Protein AF-A0A2V6GT24-F1 (afdb_monomer_lite)

Foldseek 3Di:
DDLVVLVVVLVVLVVVLVVLVVLCVLPVVVSVVLSVLSVVLSVLSVLLNVLVVVLVVLVVPPPDPVCPVVSVVVNVVSVVSSVVSVVVSVVSVCVSPVDDPVRVVVVSVVSVVVSVVVVVVPDPDDD

Sequence (127 aa):
PSPKTFHEWRKEVKQLWYQLRLLQPLNRVVLEKIASDAKTLGELLGLDHDFAFLLARLEEERSDSALQSEHAALQKLIRKRSRKLQRNATELGRRFYAEPPKAFAKRISIFIKDWKSKKKKRRPAKK

pLDDT: mean 91.37, std 10.17, range [46.75, 98.44]

Radius of gyration: 21.62 Å; chains: 1; bounding box: 44×22×77 Å

Secondary structure (DSSP, 8-state):
--HHHHHHHHHHHHHHHHHHHHHGGG-HHHHHHHHHHHHHHHHHHHHHHHHHHHHHHHHHTTT-GGGHHHHHHHHHHHHHHHHHHHHHHHHHHHHHT-S-HHHHHHHHHHHHHHHHHHHHHHSPP--

Structure (mmCIF, N/CA/C/O backbone):
data_AF-A0A2V6GT24-F1
#
_entry.id   AF-A0A2V6GT24-F1
#
loop_
_atom_site.group_PDB
_atom_site.id
_atom_site.type_symbol
_atom_site.label_atom_id
_atom_site.label_alt_id
_atom_site.label_comp_id
_atom_site.label_asym_id
_atom_site.label_entity_id
_atom_site.label_seq_id
_atom_site.pdbx_PDB_ins_code
_atom_site.Cartn_x
_atom_site.Cartn_y
_atom_site.Cartn_z
_atom_site.occupancy
_atom_site.B_iso_or_equiv
_atom_site.auth_seq_id
_atom_site.auth_comp_id
_atom_site.auth_asym_id
_atom_site.auth_atom_id
_atom_site.pdbx_PDB_model_num
ATOM 1 N N . PRO A 1 1 ? -3.440 7.519 -14.197 1.00 63.56 1 PRO A N 1
ATOM 2 C CA . PRO A 1 1 ? -2.744 7.962 -12.963 1.00 63.56 1 PRO A CA 1
ATOM 3 C C . PRO A 1 1 ? -1.223 8.015 -13.186 1.00 63.56 1 PRO A C 1
ATOM 5 O O . PRO A 1 1 ? -0.712 7.217 -13.967 1.00 63.56 1 PRO A O 1
ATOM 8 N N . SER A 1 2 ? -0.528 8.988 -12.585 1.00 77.56 2 SER A N 1
ATOM 9 C CA . SER A 1 2 ? 0.907 9.228 -12.821 1.00 77.56 2 SER A CA 1
ATOM 10 C C . SER A 1 2 ? 1.793 8.448 -11.834 1.00 77.56 2 SER A C 1
ATOM 12 O O . SER A 1 2 ? 1.311 8.070 -10.761 1.00 77.56 2 SER A O 1
ATOM 14 N N . PRO A 1 3 ? 3.094 8.249 -12.133 1.00 79.06 3 PRO A N 1
ATOM 15 C CA . PRO A 1 3 ? 4.040 7.652 -11.185 1.00 79.06 3 PRO A CA 1
ATOM 16 C C . PRO A 1 3 ? 4.079 8.374 -9.830 1.00 79.06 3 PRO A C 1
ATOM 18 O O . PRO A 1 3 ? 4.149 7.726 -8.787 1.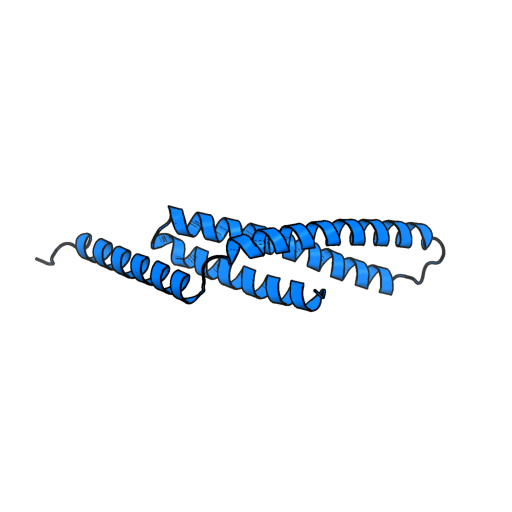00 79.06 3 PRO A O 1
ATOM 21 N N . LYS A 1 4 ? 3.949 9.710 -9.827 1.00 84.75 4 LYS A N 1
ATOM 22 C CA . LYS A 1 4 ? 3.880 10.521 -8.602 1.00 84.75 4 LYS A CA 1
ATOM 23 C C . LYS A 1 4 ? 2.668 10.146 -7.743 1.00 84.75 4 LYS A C 1
ATOM 25 O O . LYS A 1 4 ? 2.829 9.903 -6.552 1.00 84.75 4 LYS A O 1
ATOM 30 N N . THR A 1 5 ? 1.488 10.008 -8.351 1.00 90.12 5 THR A N 1
ATOM 31 C CA . THR A 1 5 ? 0.264 9.607 -7.637 1.00 90.12 5 THR A CA 1
ATOM 32 C C . THR A 1 5 ? 0.389 8.208 -7.027 1.00 90.12 5 THR A C 1
ATOM 34 O O . THR A 1 5 ? -0.004 7.995 -5.885 1.00 90.12 5 THR A O 1
ATOM 37 N N . PHE A 1 6 ? 0.964 7.246 -7.757 1.00 90.56 6 PHE A N 1
ATOM 38 C CA . PHE A 1 6 ? 1.202 5.894 -7.231 1.00 90.56 6 PHE A CA 1
ATOM 39 C C . PHE A 1 6 ? 2.227 5.886 -6.087 1.00 90.56 6 PHE A C 1
ATOM 41 O O . PHE A 1 6 ? 2.064 5.154 -5.109 1.00 90.56 6 PHE A O 1
ATOM 48 N 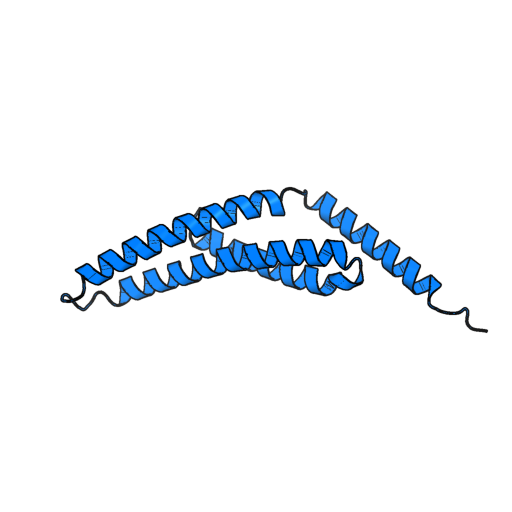N . HIS A 1 7 ? 3.255 6.731 -6.175 1.00 90.38 7 HIS A N 1
ATOM 49 C CA . HIS A 1 7 ? 4.255 6.885 -5.125 1.00 90.38 7 HIS A CA 1
ATOM 50 C C . HIS A 1 7 ? 3.677 7.508 -3.842 1.00 90.38 7 HIS A C 1
ATOM 52 O O . HIS A 1 7 ? 3.942 7.011 -2.747 1.00 90.38 7 HIS A O 1
ATOM 58 N N . GLU A 1 8 ? 2.863 8.558 -3.957 1.00 94.56 8 GLU A N 1
ATOM 59 C CA . GLU A 1 8 ? 2.141 9.152 -2.822 1.00 94.56 8 GLU A CA 1
ATOM 60 C C . GLU A 1 8 ? 1.195 8.132 -2.188 1.00 94.56 8 GLU A C 1
ATOM 62 O O . GLU A 1 8 ? 1.236 7.906 -0.979 1.00 94.56 8 GLU A O 1
ATOM 67 N N . TRP A 1 9 ? 0.436 7.411 -3.013 1.00 96.69 9 TRP A N 1
ATOM 68 C CA . TRP A 1 9 ? -0.452 6.362 -2.530 1.00 96.69 9 TRP A CA 1
ATOM 69 C C . TRP A 1 9 ? 0.298 5.269 -1.754 1.00 96.69 9 TRP A C 1
ATOM 71 O O . TRP A 1 9 ? -0.150 4.840 -0.688 1.00 96.69 9 TRP A O 1
ATOM 81 N N . ARG A 1 10 ? 1.485 4.860 -2.222 1.00 96.31 10 ARG A N 1
ATOM 82 C CA . ARG A 1 10 ? 2.341 3.904 -1.503 1.00 96.31 10 ARG A CA 1
ATOM 83 C C . ARG A 1 10 ? 2.675 4.384 -0.092 1.00 96.31 10 ARG A C 1
ATOM 85 O O . ARG A 1 10 ? 2.669 3.569 0.831 1.00 96.31 10 ARG A O 1
ATOM 92 N N . LYS A 1 11 ? 3.007 5.669 0.075 1.00 96.19 11 LYS A N 1
ATOM 93 C CA . LYS A 1 11 ? 3.347 6.243 1.387 1.00 96.19 11 LYS A CA 1
ATOM 94 C C . LYS A 1 11 ? 2.168 6.116 2.345 1.00 96.19 11 LYS A C 1
ATOM 96 O O . LYS A 1 11 ? 2.341 5.551 3.423 1.00 96.19 11 LYS A O 1
ATOM 101 N N . GLU A 1 12 ? 0.980 6.523 1.910 1.00 97.12 12 GLU A N 1
ATOM 102 C CA . GLU A 1 12 ? -0.241 6.446 2.720 1.00 97.12 12 GLU A CA 1
ATOM 103 C C . GLU A 1 12 ? -0.601 5.003 3.100 1.00 97.12 12 GLU A C 1
ATOM 105 O O . GLU A 1 12 ? -0.869 4.702 4.264 1.00 97.12 12 GLU A O 1
ATOM 110 N N . VAL A 1 13 ? -0.522 4.065 2.148 1.00 97.75 13 VAL A N 1
ATOM 111 C CA . VAL A 1 13 ? -0.774 2.637 2.413 1.00 97.75 13 VAL A CA 1
ATOM 112 C C . VAL A 1 13 ? 0.219 2.076 3.430 1.00 97.75 13 VAL A C 1
ATOM 114 O O . VAL A 1 13 ? -0.171 1.325 4.326 1.00 97.75 13 VAL A O 1
ATOM 117 N N . LYS A 1 14 ? 1.503 2.442 3.328 1.00 96.94 14 LYS A N 1
ATOM 118 C CA . LYS A 1 14 ? 2.525 2.012 4.292 1.00 96.94 14 LYS A CA 1
ATOM 119 C C . LYS A 1 14 ? 2.254 2.577 5.683 1.00 96.94 14 LYS A C 1
ATOM 121 O O . LYS A 1 14 ? 2.362 1.822 6.647 1.00 96.94 14 LYS A O 1
ATOM 126 N N . GLN A 1 15 ? 1.868 3.848 5.793 1.00 97.50 15 GLN A N 1
ATOM 127 C CA . GLN A 1 15 ? 1.495 4.450 7.076 1.00 97.50 15 GLN A CA 1
ATOM 128 C C . GLN A 1 15 ? 0.309 3.722 7.713 1.00 97.50 15 GLN A C 1
ATOM 130 O O . GLN A 1 15 ? 0.405 3.262 8.853 1.00 97.50 15 GLN A O 1
ATOM 135 N N . LEU A 1 16 ? -0.771 3.520 6.956 1.00 96.56 16 LEU A N 1
ATOM 136 C CA . LEU A 1 16 ? -1.949 2.801 7.435 1.00 96.56 16 LEU A CA 1
ATOM 137 C C . LEU A 1 16 ? -1.618 1.359 7.845 1.00 96.56 16 LEU A C 1
ATOM 139 O O . LEU A 1 16 ? -2.083 0.885 8.880 1.00 96.56 16 LEU A O 1
ATOM 143 N N . TRP A 1 17 ? -0.778 0.660 7.078 1.00 97.94 17 TRP A N 1
ATOM 144 C CA . TRP A 1 17 ? -0.320 -0.684 7.427 1.00 97.94 17 TRP A CA 1
ATOM 145 C C . TRP A 1 17 ? 0.388 -0.723 8.789 1.00 97.94 17 TRP A C 1
ATOM 147 O O . TRP A 1 17 ? 0.086 -1.592 9.611 1.00 97.94 17 TRP A O 1
ATOM 157 N N . TYR A 1 18 ? 1.289 0.224 9.067 1.00 97.06 18 TYR A N 1
ATOM 158 C CA . TYR A 1 18 ? 1.948 0.307 10.373 1.00 97.06 18 TYR A CA 1
ATOM 159 C C . TYR A 1 18 ? 0.960 0.616 11.501 1.00 97.06 18 TYR A C 1
ATOM 161 O O . TYR A 1 18 ? 1.000 -0.044 12.540 1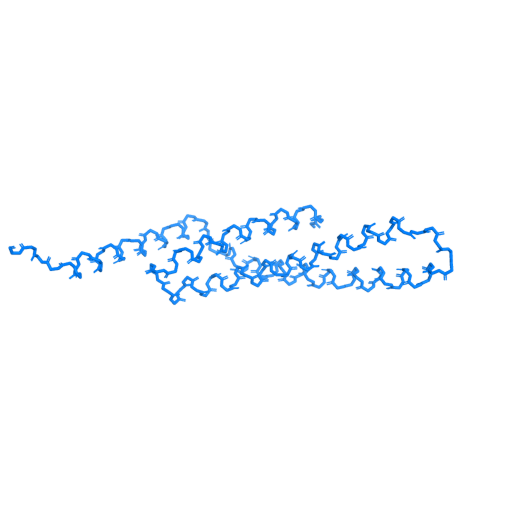.00 97.06 18 TYR A O 1
ATOM 169 N N . GLN A 1 19 ? 0.029 1.548 11.289 1.00 96.56 19 GLN A N 1
ATOM 170 C CA . GLN A 1 19 ? -1.019 1.860 12.266 1.00 96.56 19 GLN A CA 1
ATOM 171 C C . GLN A 1 19 ? -1.882 0.630 12.581 1.00 96.56 19 GLN A C 1
ATOM 173 O O . GLN A 1 19 ? -2.108 0.310 13.746 1.00 96.56 19 GLN A O 1
ATOM 178 N N . LEU A 1 20 ? -2.305 -0.122 11.563 1.00 96.25 20 LEU A N 1
ATOM 179 C CA . LEU A 1 20 ? -3.093 -1.346 11.734 1.00 96.25 20 LEU A CA 1
ATOM 180 C C . LEU A 1 20 ? -2.352 -2.412 12.548 1.00 96.25 20 LEU A C 1
ATOM 182 O O . LEU A 1 20 ? -2.970 -3.080 13.376 1.00 96.25 20 LEU A O 1
ATOM 186 N N . ARG A 1 21 ? -1.033 -2.546 12.359 1.00 95.50 21 ARG A N 1
ATOM 187 C CA . ARG A 1 21 ? -0.196 -3.459 13.155 1.00 95.50 21 ARG A CA 1
ATOM 188 C C . ARG A 1 21 ? -0.189 -3.085 14.634 1.00 95.50 21 ARG A C 1
ATOM 190 O O . ARG A 1 21 ? -0.329 -3.966 15.475 1.00 95.50 21 ARG A O 1
ATOM 197 N N . LEU A 1 22 ? -0.092 -1.795 14.954 1.00 96.06 22 LEU A N 1
ATOM 198 C CA . LEU A 1 22 ? -0.166 -1.317 16.340 1.00 96.06 22 LEU A CA 1
ATOM 199 C C . LEU A 1 22 ? -1.531 -1.606 16.977 1.00 96.06 22 LEU A C 1
ATOM 201 O O . LEU A 1 22 ? -1.616 -1.878 18.173 1.00 96.06 22 LEU A O 1
ATOM 205 N N . LEU A 1 23 ? -2.600 -1.571 16.180 1.00 95.75 23 LEU A N 1
ATOM 206 C CA . LEU A 1 23 ? -3.966 -1.792 16.651 1.00 95.75 23 LEU A CA 1
ATOM 207 C C . LEU A 1 23 ? -4.346 -3.276 16.782 1.00 95.75 23 LEU A C 1
ATOM 209 O O . LEU A 1 23 ? -5.372 -3.564 17.398 1.00 95.75 23 LEU A O 1
ATOM 213 N N . GLN A 1 24 ? -3.540 -4.220 16.276 1.00 94.56 24 GLN A N 1
ATOM 214 C CA . GLN A 1 24 ? -3.826 -5.668 16.307 1.00 94.56 24 GLN A CA 1
ATOM 215 C C . GLN A 1 24 ? -4.346 -6.207 17.655 1.00 94.56 24 GLN A C 1
ATOM 217 O O . GLN A 1 24 ? -5.287 -7.004 17.631 1.00 94.56 24 GLN A O 1
ATOM 222 N N . PRO A 1 25 ? -3.845 -5.776 18.833 1.00 94.38 25 PRO A N 1
ATOM 223 C CA . PRO A 1 25 ? -4.355 -6.260 20.118 1.00 94.38 25 PRO A CA 1
ATOM 224 C C . PRO A 1 25 ? -5.838 -5.959 20.392 1.00 94.38 25 PRO A C 1
ATOM 226 O O . PRO A 1 25 ? -6.429 -6.590 21.270 1.00 94.38 25 PRO A O 1
ATOM 229 N N . LEU A 1 26 ? -6.451 -5.003 19.684 1.00 95.62 26 LEU A N 1
ATOM 230 C CA . LEU A 1 26 ? -7.859 -4.640 19.867 1.00 95.62 26 LEU A CA 1
ATOM 231 C C . LEU A 1 26 ? -8.809 -5.712 19.316 1.00 95.62 26 LEU A C 1
ATOM 233 O O . LEU A 1 26 ? -9.804 -6.056 19.954 1.00 95.62 26 LEU A O 1
ATOM 237 N N . ASN A 1 27 ? -8.490 -6.249 18.139 1.00 95.75 27 ASN A N 1
ATOM 238 C CA . ASN A 1 27 ? -9.194 -7.356 17.500 1.00 95.75 27 ASN A CA 1
ATOM 239 C C . ASN A 1 27 ? -8.258 -8.018 16.481 1.00 95.75 27 ASN A C 1
ATOM 241 O O . ASN A 1 27 ? -8.193 -7.606 15.322 1.00 95.75 27 ASN A O 1
ATOM 245 N N . ARG A 1 28 ? -7.525 -9.035 16.941 1.00 94.88 28 ARG A N 1
ATOM 246 C CA . ARG A 1 28 ? -6.435 -9.656 16.183 1.00 94.88 28 ARG A CA 1
ATOM 247 C C . ARG A 1 28 ? -6.894 -10.188 14.827 1.00 94.88 28 ARG A C 1
ATOM 249 O O . ARG A 1 28 ? -6.329 -9.806 13.813 1.00 94.88 28 ARG A O 1
ATOM 256 N N . VAL A 1 29 ? -7.967 -10.980 14.814 1.00 94.88 29 VAL A N 1
ATOM 257 C CA . VAL A 1 29 ? -8.479 -11.650 13.607 1.00 94.88 29 VAL A CA 1
ATOM 258 C C . VAL A 1 29 ? -8.823 -10.641 12.509 1.00 94.88 29 VAL A C 1
ATOM 260 O O . VAL A 1 29 ? -8.385 -10.778 11.369 1.00 94.88 29 VAL A O 1
ATOM 263 N N . VAL A 1 30 ? -9.580 -9.594 12.850 1.00 96.06 30 VAL A N 1
ATOM 264 C CA . VAL A 1 30 ? -10.025 -8.605 11.860 1.00 96.06 30 VAL A CA 1
ATOM 265 C C . VAL A 1 30 ? -8.870 -7.707 11.413 1.00 96.06 30 VAL A C 1
ATOM 267 O O . VAL A 1 30 ? -8.704 -7.458 10.221 1.00 96.06 30 VAL A O 1
ATOM 270 N N . LEU A 1 31 ? -8.066 -7.207 12.353 1.00 96.62 31 LEU A N 1
ATOM 271 C CA . LEU A 1 31 ? -7.028 -6.220 12.048 1.00 96.62 31 LEU A CA 1
ATOM 272 C C . LEU A 1 31 ? -5.804 -6.837 11.366 1.00 96.62 31 LEU A C 1
ATOM 274 O O . LEU A 1 31 ? -5.190 -6.170 10.537 1.00 96.62 31 LEU A O 1
ATOM 278 N N . GLU A 1 32 ? -5.474 -8.103 11.636 1.00 95.88 32 GLU A N 1
ATOM 279 C CA . GLU A 1 32 ? -4.450 -8.828 10.874 1.00 95.88 32 GLU A CA 1
ATOM 280 C C . GLU A 1 32 ? -4.849 -8.981 9.408 1.00 95.88 32 GLU A C 1
ATOM 282 O O . GLU A 1 32 ? -4.020 -8.741 8.528 1.00 95.88 32 GLU A O 1
ATOM 287 N N . LYS A 1 33 ? -6.120 -9.293 9.125 1.00 95.88 33 LYS A N 1
ATOM 288 C CA . LYS A 1 33 ? -6.597 -9.427 7.745 1.00 95.88 33 LYS A CA 1
ATOM 289 C C . LYS A 1 33 ? -6.490 -8.109 6.973 1.00 95.88 33 LYS A C 1
ATOM 291 O O . LYS A 1 33 ? -5.929 -8.090 5.880 1.00 95.88 33 LYS A O 1
ATOM 296 N N . ILE A 1 34 ? -6.937 -7.000 7.566 1.00 96.44 34 ILE A N 1
ATOM 297 C CA . ILE A 1 34 ? -6.838 -5.672 6.934 1.00 96.44 34 ILE A CA 1
ATOM 298 C C . ILE A 1 34 ? -5.368 -5.267 6.763 1.00 96.44 34 ILE A C 1
ATOM 300 O O . ILE A 1 34 ? -4.983 -4.757 5.714 1.00 96.44 34 ILE A O 1
ATOM 304 N N . ALA A 1 35 ? -4.517 -5.523 7.762 1.00 97.25 35 ALA A N 1
ATOM 305 C CA . ALA A 1 35 ? -3.093 -5.220 7.658 1.00 97.25 35 ALA A CA 1
ATOM 306 C C . ALA A 1 35 ? -2.411 -6.048 6.557 1.00 97.25 35 ALA A C 1
ATOM 308 O O . ALA A 1 35 ? -1.526 -5.534 5.875 1.00 97.25 35 ALA A O 1
ATOM 309 N N . SER A 1 36 ? -2.821 -7.303 6.357 1.00 96.94 36 SER A N 1
ATOM 310 C CA . SER A 1 36 ? -2.333 -8.145 5.263 1.00 96.94 36 SER A CA 1
ATOM 311 C C . SER A 1 36 ? -2.691 -7.551 3.903 1.00 96.94 36 SER A C 1
ATOM 313 O O . SER A 1 36 ? -1.817 -7.424 3.049 1.00 96.94 36 SER A O 1
ATOM 315 N N . ASP A 1 37 ? -3.941 -7.129 3.711 1.00 97.38 37 ASP A N 1
ATOM 316 C CA . ASP A 1 37 ? -4.373 -6.545 2.439 1.00 97.38 37 ASP A CA 1
ATOM 317 C C . ASP A 1 37 ? -3.646 -5.206 2.171 1.00 97.38 37 ASP A C 1
ATOM 319 O O . ASP A 1 37 ? -3.171 -4.970 1.057 1.00 97.38 37 ASP A O 1
ATOM 323 N N . ALA A 1 38 ? -3.441 -4.377 3.206 1.00 98.06 38 ALA A N 1
ATOM 324 C CA . ALA A 1 38 ? -2.636 -3.152 3.118 1.00 98.06 38 ALA A CA 1
ATOM 325 C C . ALA A 1 38 ? -1.162 -3.441 2.775 1.00 98.06 38 ALA A C 1
ATOM 327 O O . ALA A 1 38 ? -0.552 -2.727 1.977 1.00 98.06 38 ALA A O 1
ATOM 328 N N . LYS A 1 39 ? -0.580 -4.506 3.343 1.00 97.88 39 LYS A N 1
ATOM 329 C CA . LYS A 1 39 ? 0.789 -4.949 3.035 1.00 97.88 39 LYS A CA 1
ATOM 330 C C . LYS A 1 39 ? 0.917 -5.326 1.563 1.00 97.88 39 LYS A C 1
ATOM 332 O O . LYS A 1 39 ? 1.802 -4.796 0.895 1.00 97.88 39 LYS A O 1
ATOM 337 N N . THR A 1 40 ? 0.019 -6.173 1.058 1.00 98.25 40 THR A N 1
ATOM 338 C CA . THR A 1 40 ? 0.004 -6.596 -0.350 1.00 98.25 40 THR A CA 1
ATOM 339 C C . THR A 1 40 ? -0.172 -5.407 -1.289 1.00 98.25 40 THR A C 1
ATOM 341 O O . THR A 1 40 ? 0.557 -5.285 -2.272 1.00 98.25 40 THR A O 1
ATOM 344 N N . LEU A 1 41 ? -1.082 -4.482 -0.971 1.00 98.44 41 LEU A N 1
ATOM 345 C CA . LEU A 1 41 ? -1.242 -3.254 -1.747 1.00 98.44 41 LEU A CA 1
ATOM 346 C C . LEU A 1 41 ? 0.056 -2.432 -1.765 1.00 98.44 41 LEU A C 1
ATOM 348 O O . LEU A 1 41 ? 0.518 -2.025 -2.829 1.00 98.44 41 LEU A O 1
ATOM 352 N N . GLY A 1 42 ? 0.695 -2.250 -0.608 1.00 97.62 42 GLY A N 1
ATOM 353 C CA . GLY A 1 42 ? 1.966 -1.534 -0.497 1.00 97.62 42 GLY A CA 1
ATOM 354 C C . GLY A 1 42 ? 3.135 -2.209 -1.226 1.00 97.62 42 GLY A C 1
ATOM 355 O O . GLY A 1 42 ? 4.051 -1.514 -1.662 1.00 97.62 42 GLY A O 1
ATOM 356 N N . GLU A 1 43 ? 3.126 -3.536 -1.367 1.00 97.81 43 GLU A N 1
ATOM 357 C CA . GLU A 1 43 ? 4.109 -4.300 -2.150 1.00 97.81 43 GLU A CA 1
ATOM 358 C C . GLU A 1 43 ? 3.909 -4.103 -3.656 1.00 97.81 43 GLU A C 1
ATOM 360 O O . GLU A 1 43 ? 4.877 -3.829 -4.362 1.00 97.81 43 GLU A O 1
ATOM 365 N N . LEU A 1 44 ? 2.664 -4.151 -4.144 1.00 98.12 44 LEU A N 1
ATOM 366 C CA . LEU A 1 44 ? 2.354 -3.875 -5.553 1.00 98.12 44 LEU A CA 1
ATOM 367 C C . LEU A 1 44 ? 2.772 -2.455 -5.953 1.00 98.12 44 LEU A C 1
ATOM 369 O O . LEU A 1 44 ? 3.413 -2.267 -6.986 1.00 98.12 44 LEU A O 1
ATOM 373 N N . LEU A 1 45 ? 2.437 -1.473 -5.112 1.00 97.38 45 LEU A N 1
ATOM 374 C CA . LEU A 1 45 ? 2.824 -0.073 -5.303 1.00 97.38 45 LEU A CA 1
ATOM 375 C C . LEU A 1 45 ? 4.341 0.130 -5.174 1.00 97.38 45 LEU A C 1
ATOM 377 O O . LEU A 1 45 ? 4.906 0.998 -5.832 1.00 97.38 45 LEU A O 1
ATOM 381 N N . GLY A 1 46 ? 5.003 -0.663 -4.326 1.00 96.56 46 GLY A N 1
ATOM 382 C CA . GLY A 1 46 ? 6.457 -0.660 -4.179 1.00 96.56 46 GLY A CA 1
ATOM 383 C C . GLY A 1 46 ? 7.171 -1.118 -5.437 1.00 96.56 46 GLY A C 1
ATOM 384 O O . GLY A 1 46 ? 7.974 -0.364 -5.965 1.00 96.56 46 GLY A O 1
ATOM 385 N N . LEU A 1 47 ? 6.805 -2.283 -5.967 1.00 96.81 47 LEU A N 1
ATOM 386 C CA . LEU A 1 47 ? 7.434 -2.803 -7.180 1.00 96.81 47 LEU A CA 1
ATOM 387 C C . LEU A 1 47 ? 7.210 -1.895 -8.398 1.00 96.81 47 LEU A C 1
ATOM 389 O O . LEU A 1 47 ? 8.094 -1.777 -9.241 1.00 96.81 47 LEU A O 1
ATOM 393 N N . ASP A 1 48 ? 6.047 -1.242 -8.509 1.00 95.44 48 ASP A N 1
ATOM 394 C CA . ASP A 1 48 ? 5.818 -0.273 -9.590 1.00 95.44 48 ASP A CA 1
ATOM 395 C C . ASP A 1 48 ? 6.725 0.960 -9.453 1.00 95.44 48 ASP A C 1
ATOM 397 O O . ASP A 1 48 ? 7.269 1.441 -10.446 1.00 95.44 48 ASP A O 1
ATOM 401 N N . HIS A 1 49 ? 6.936 1.435 -8.221 1.00 94.88 49 HIS A N 1
ATOM 402 C CA . HIS A 1 49 ? 7.865 2.525 -7.936 1.00 94.88 49 HIS A CA 1
ATOM 403 C C . HIS A 1 49 ? 9.316 2.145 -8.255 1.00 94.88 49 HIS A C 1
ATOM 405 O O . HIS A 1 49 ? 10.010 2.929 -8.901 1.00 94.88 49 HIS A O 1
ATOM 411 N N . ASP A 1 50 ? 9.747 0.941 -7.874 1.00 95.25 50 ASP A N 1
ATOM 412 C CA . ASP A 1 50 ? 11.096 0.443 -8.159 1.00 95.25 50 ASP A CA 1
ATOM 413 C C . ASP A 1 50 ? 11.337 0.361 -9.677 1.00 95.25 50 ASP A C 1
ATOM 415 O O . ASP A 1 50 ? 12.395 0.748 -10.170 1.00 95.25 50 ASP A O 1
ATOM 419 N N . PHE A 1 51 ? 10.325 -0.045 -10.454 1.00 95.50 51 PHE A N 1
ATOM 420 C CA . PHE A 1 51 ? 10.397 -0.023 -11.916 1.00 95.50 51 PHE A CA 1
ATOM 421 C C . PHE A 1 51 ? 10.426 1.380 -12.516 1.00 95.50 51 PHE A C 1
ATOM 423 O O . PHE A 1 51 ? 11.126 1.598 -13.504 1.00 95.50 51 PHE A O 1
ATOM 430 N N . ALA A 1 52 ? 9.687 2.333 -11.947 1.00 92.56 52 ALA A N 1
ATOM 431 C CA . ALA A 1 52 ? 9.765 3.726 -12.377 1.00 92.56 52 ALA A CA 1
ATOM 432 C C . ALA A 1 52 ? 11.170 4.302 -12.132 1.00 92.56 52 ALA A C 1
ATOM 434 O O . ALA A 1 52 ? 11.705 4.989 -12.999 1.00 92.56 52 ALA A O 1
ATOM 435 N N . PHE A 1 53 ? 11.783 3.971 -10.992 1.00 93.00 53 PHE A N 1
ATOM 436 C CA . PHE A 1 53 ? 13.162 4.343 -10.682 1.00 93.00 53 PHE A CA 1
ATOM 437 C C . PHE A 1 53 ? 14.165 3.689 -11.644 1.00 93.00 53 PHE A C 1
ATOM 439 O O . PHE A 1 53 ? 15.025 4.376 -12.189 1.00 93.00 53 PHE A O 1
ATOM 446 N N . LEU A 1 54 ? 14.016 2.388 -11.924 1.00 93.31 54 LEU A N 1
ATOM 447 C CA . LEU A 1 54 ? 14.865 1.675 -12.883 1.00 93.31 54 LEU A CA 1
ATOM 448 C C . LEU A 1 54 ? 14.766 2.264 -14.298 1.00 93.31 54 LEU A C 1
ATOM 450 O O . LEU A 1 54 ? 15.782 2.419 -14.965 1.00 93.31 54 LEU A O 1
ATOM 454 N N . LEU A 1 55 ? 13.562 2.620 -14.761 1.00 92.25 55 LEU A N 1
ATOM 455 C CA . LEU A 1 55 ? 13.383 3.264 -16.066 1.00 92.25 55 LEU A CA 1
ATOM 456 C C . LEU A 1 55 ? 14.105 4.611 -16.152 1.00 92.25 55 LEU A C 1
ATOM 458 O O . LEU A 1 55 ? 14.733 4.870 -17.172 1.00 92.25 55 LEU A O 1
ATOM 462 N N . ALA A 1 56 ? 14.036 5.430 -15.098 1.00 91.06 56 ALA A N 1
ATOM 463 C CA . ALA A 1 56 ? 14.745 6.707 -15.050 1.00 91.06 56 ALA A CA 1
ATOM 464 C C . ALA A 1 56 ? 16.268 6.506 -15.116 1.00 91.06 56 ALA A C 1
ATOM 466 O O . ALA A 1 56 ? 16.943 7.173 -15.892 1.00 91.06 56 ALA A O 1
ATOM 467 N N . ARG A 1 57 ? 16.799 5.518 -14.384 1.00 89.81 57 ARG A N 1
ATOM 468 C CA . ARG A 1 57 ? 18.230 5.171 -14.420 1.00 89.81 57 ARG A CA 1
ATOM 469 C C . ARG A 1 57 ? 18.688 4.681 -15.792 1.00 89.81 57 ARG A C 1
ATOM 471 O O . ARG A 1 57 ? 19.713 5.125 -16.288 1.00 89.81 57 ARG A O 1
ATOM 478 N N . LEU A 1 58 ? 17.894 3.830 -16.442 1.00 88.38 58 LEU A N 1
ATOM 479 C CA . LEU A 1 58 ? 18.183 3.365 -17.803 1.00 88.38 58 LEU A CA 1
ATOM 480 C C . LEU A 1 58 ? 18.148 4.496 -18.840 1.00 88.38 58 LEU A C 1
ATOM 482 O O . LEU A 1 58 ? 18.789 4.386 -19.879 1.00 88.38 58 LEU A O 1
ATOM 486 N N . GLU A 1 59 ? 17.366 5.551 -18.608 1.00 86.62 59 GLU A N 1
ATOM 487 C CA . GLU A 1 59 ? 17.348 6.733 -19.476 1.00 86.62 59 GLU A CA 1
ATOM 488 C C . GLU A 1 59 ? 18.603 7.599 -19.282 1.00 86.62 59 GLU A C 1
ATOM 490 O O . GLU A 1 59 ? 19.111 8.131 -20.268 1.00 86.62 59 GLU A O 1
ATOM 495 N N . GLU A 1 60 ? 19.137 7.677 -18.057 1.00 86.31 60 GLU A N 1
ATOM 496 C CA . GLU A 1 60 ? 20.392 8.372 -17.723 1.00 86.31 60 GLU A CA 1
ATOM 497 C C . GLU A 1 60 ? 21.635 7.666 -18.316 1.00 86.31 60 GLU A C 1
ATOM 499 O O . GLU A 1 60 ? 22.556 8.337 -18.774 1.00 86.31 60 GLU A O 1
ATOM 504 N N . GLU A 1 61 ? 21.650 6.329 -18.385 1.00 81.31 61 GLU A N 1
ATOM 505 C CA . GLU A 1 61 ? 22.784 5.522 -18.889 1.00 81.31 61 GLU A CA 1
ATOM 506 C C . GLU A 1 61 ? 22.827 5.336 -20.424 1.00 81.31 61 GLU A C 1
ATOM 508 O O . GLU A 1 61 ? 23.620 4.554 -20.944 1.00 81.31 61 GLU A O 1
ATOM 513 N N . ARG A 1 62 ? 21.994 6.045 -21.198 1.00 67.88 62 ARG A N 1
ATOM 514 C CA . ARG A 1 62 ? 21.867 5.887 -22.669 1.00 67.88 62 ARG A CA 1
ATOM 515 C C . ARG A 1 62 ? 23.104 6.267 -23.509 1.00 67.88 62 ARG A C 1
ATOM 517 O O . ARG A 1 62 ? 22.982 6.382 -24.728 1.00 67.88 62 ARG A O 1
ATOM 524 N N . SER A 1 63 ? 24.271 6.457 -22.903 1.00 65.06 63 SER A N 1
ATOM 525 C CA . SER A 1 63 ? 25.514 6.850 -23.574 1.00 65.06 63 SER A CA 1
ATOM 526 C C . SER A 1 63 ? 26.164 5.740 -24.409 1.00 65.06 63 SER A C 1
ATOM 528 O O . SER A 1 63 ? 26.915 6.065 -25.325 1.00 65.06 63 SER A O 1
ATOM 530 N N . ASP A 1 64 ? 25.865 4.461 -24.158 1.00 74.44 64 ASP A N 1
ATOM 531 C CA . ASP A 1 64 ? 26.411 3.351 -24.951 1.00 74.44 64 ASP A CA 1
ATOM 532 C C . ASP A 1 64 ? 25.497 2.999 -26.141 1.00 74.44 64 ASP A C 1
ATOM 534 O O . ASP A 1 64 ? 24.361 2.536 -25.981 1.00 74.44 64 ASP A O 1
ATOM 538 N N . SER A 1 65 ? 25.980 3.243 -27.362 1.00 76.12 65 SER A N 1
ATOM 539 C CA . SER A 1 65 ? 25.251 2.943 -28.598 1.00 76.12 65 SER A CA 1
ATOM 540 C C . SER A 1 65 ? 25.154 1.442 -28.884 1.00 76.12 65 SER A C 1
ATOM 542 O O . SER A 1 65 ? 24.216 1.026 -29.568 1.00 76.12 65 SER A O 1
ATOM 544 N N . ALA A 1 66 ? 26.058 0.625 -28.329 1.00 82.00 66 ALA A N 1
ATOM 545 C CA . ALA A 1 66 ? 26.093 -0.817 -28.557 1.00 82.00 66 ALA A CA 1
ATOM 546 C C . ALA A 1 66 ? 24.930 -1.560 -27.875 1.00 82.00 66 ALA A C 1
ATOM 548 O O . ALA A 1 66 ? 24.534 -2.619 -28.349 1.00 82.00 66 ALA A O 1
ATOM 549 N N . LEU A 1 67 ? 24.352 -0.993 -26.807 1.00 84.31 67 LEU A N 1
ATOM 550 C CA . LEU A 1 67 ? 23.299 -1.623 -25.990 1.00 84.31 67 LEU A CA 1
ATOM 551 C C . LEU A 1 67 ? 21.895 -1.035 -26.209 1.00 84.31 67 LEU A C 1
ATOM 553 O O . LEU A 1 67 ? 20.950 -1.341 -25.477 1.00 84.31 67 LEU A O 1
ATOM 557 N N . GLN A 1 68 ? 21.718 -0.171 -27.212 1.00 85.62 68 GLN A N 1
ATOM 558 C CA . GLN A 1 68 ? 20.447 0.530 -27.444 1.00 85.62 68 GLN A CA 1
ATOM 559 C C . GLN A 1 68 ? 19.267 -0.425 -27.676 1.00 85.62 68 GLN A C 1
ATOM 561 O O . GLN A 1 68 ? 18.147 -0.156 -27.228 1.00 85.62 68 GLN A O 1
ATOM 566 N N . SER A 1 69 ? 19.503 -1.549 -28.358 1.00 88.19 69 SER A N 1
ATOM 567 C CA . SER A 1 69 ? 18.451 -2.515 -28.686 1.00 88.19 69 SER A CA 1
ATOM 568 C C . SER A 1 69 ? 17.962 -3.267 -27.440 1.00 88.19 69 SER A C 1
ATOM 570 O O . SER A 1 69 ? 16.756 -3.406 -27.206 1.00 88.19 69 SER A O 1
ATOM 572 N N . GLU A 1 70 ? 18.899 -3.648 -26.577 1.00 90.31 70 GLU A N 1
ATOM 573 C CA . GLU A 1 70 ? 18.706 -4.322 -25.302 1.00 90.31 70 GLU A CA 1
ATOM 574 C C . GLU A 1 70 ? 18.012 -3.389 -24.310 1.00 90.31 70 GLU A C 1
ATOM 576 O O . GLU A 1 70 ? 17.037 -3.782 -23.661 1.00 90.31 70 GLU A O 1
ATOM 581 N N . HIS A 1 71 ? 18.437 -2.122 -24.253 1.00 90.19 71 HIS A N 1
ATOM 582 C CA . HIS A 1 71 ? 17.794 -1.083 -23.450 1.00 90.19 71 HIS A CA 1
ATOM 583 C C . HIS A 1 71 ? 16.330 -0.902 -23.858 1.00 90.19 71 HI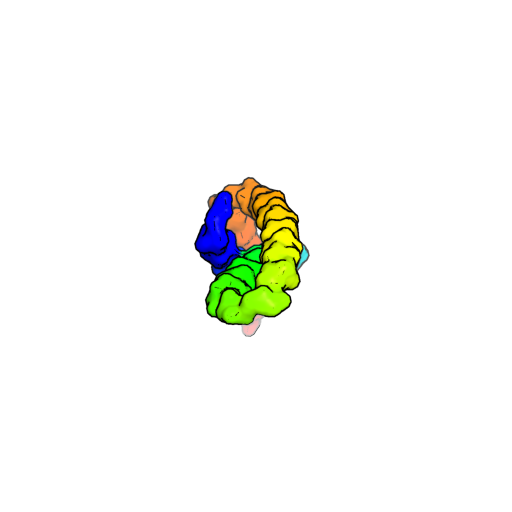S A C 1
ATOM 585 O O . HIS A 1 71 ? 15.438 -0.922 -23.005 1.00 90.19 71 HIS A O 1
ATOM 591 N N . ALA A 1 72 ? 16.047 -0.793 -25.159 1.00 90.19 72 ALA A N 1
ATOM 592 C CA . ALA A 1 72 ? 14.681 -0.665 -25.656 1.00 90.19 72 ALA A CA 1
ATOM 593 C C . ALA A 1 72 ? 13.821 -1.900 -25.318 1.00 90.19 72 ALA A C 1
ATOM 595 O O . ALA A 1 72 ? 12.662 -1.764 -24.895 1.00 90.19 72 ALA A O 1
ATOM 596 N N . ALA A 1 73 ? 14.380 -3.108 -25.450 1.00 93.00 73 ALA A N 1
ATOM 597 C CA . ALA A 1 73 ? 13.704 -4.352 -25.091 1.00 93.00 73 ALA A CA 1
ATOM 598 C C . ALA A 1 73 ? 13.378 -4.414 -23.588 1.00 93.00 73 ALA A C 1
ATOM 600 O O . ALA A 1 73 ? 12.232 -4.693 -23.210 1.00 93.00 73 ALA A O 1
ATOM 601 N N . LEU A 1 74 ? 14.341 -4.076 -22.727 1.00 93.38 74 LEU A N 1
ATOM 602 C CA . LEU A 1 74 ? 14.164 -4.032 -21.277 1.00 93.38 74 LEU A CA 1
ATOM 603 C C . LEU A 1 74 ? 13.125 -2.980 -20.866 1.00 93.38 74 LEU A C 1
ATOM 605 O O . LEU A 1 74 ? 12.194 -3.291 -20.118 1.00 93.38 74 LEU A O 1
ATOM 609 N N . GLN A 1 75 ? 13.197 -1.764 -21.418 1.00 94.19 75 GLN A N 1
ATOM 610 C CA . GLN A 1 75 ? 12.206 -0.711 -21.174 1.00 94.19 75 GLN A CA 1
ATOM 611 C C . GLN A 1 75 ? 10.786 -1.179 -21.538 1.00 94.19 75 GLN A C 1
ATOM 613 O O . GLN A 1 75 ? 9.831 -0.939 -20.790 1.00 94.19 75 GLN A O 1
ATOM 618 N N . LYS A 1 76 ? 10.622 -1.894 -22.659 1.00 95.12 76 LYS A N 1
ATOM 619 C CA . LYS A 1 76 ? 9.328 -2.459 -23.076 1.00 95.12 76 LYS A CA 1
ATOM 620 C C . LYS A 1 76 ? 8.809 -3.502 -22.080 1.00 95.12 76 LYS A C 1
ATOM 622 O O . LYS A 1 76 ? 7.615 -3.482 -21.750 1.00 95.12 76 LYS A O 1
ATOM 627 N N . LEU A 1 77 ? 9.678 -4.385 -21.584 1.00 97.00 77 LEU A N 1
ATOM 628 C CA . LEU A 1 77 ? 9.335 -5.394 -20.575 1.00 97.00 77 LEU A CA 1
ATOM 629 C C . LEU A 1 77 ? 8.922 -4.750 -19.247 1.00 97.00 77 LEU A C 1
ATOM 631 O O . LEU A 1 77 ? 7.857 -5.089 -18.716 1.00 97.00 77 LEU A O 1
ATOM 635 N N . ILE A 1 78 ? 9.694 -3.775 -18.762 1.00 96.19 78 ILE A N 1
ATOM 636 C CA . ILE A 1 78 ? 9.391 -3.041 -17.528 1.00 96.19 78 ILE A CA 1
ATOM 637 C C . ILE A 1 78 ? 8.029 -2.348 -17.650 1.00 96.19 78 ILE A C 1
ATOM 639 O O . ILE A 1 78 ? 7.141 -2.585 -16.831 1.00 96.19 78 ILE A O 1
ATOM 643 N N . ARG A 1 79 ? 7.786 -1.595 -18.733 1.00 95.12 79 ARG A N 1
ATOM 644 C CA . ARG A 1 79 ? 6.497 -0.911 -18.962 1.00 95.12 79 ARG A CA 1
ATOM 645 C C . ARG A 1 79 ? 5.318 -1.889 -19.002 1.00 95.12 79 ARG A C 1
ATOM 647 O O . ARG A 1 79 ? 4.235 -1.575 -18.503 1.00 95.12 79 ARG A O 1
ATOM 654 N N . LYS A 1 80 ? 5.496 -3.085 -19.578 1.00 97.00 80 LYS A N 1
ATOM 655 C CA . LYS A 1 80 ? 4.467 -4.141 -19.568 1.00 97.00 80 LYS A CA 1
ATOM 656 C C . LYS A 1 80 ? 4.182 -4.629 -18.145 1.00 97.00 80 LYS A C 1
ATOM 658 O O . LYS A 1 80 ? 3.012 -4.803 -17.795 1.00 97.00 80 LYS A O 1
ATOM 663 N N . ARG A 1 81 ? 5.220 -4.833 -17.329 1.00 96.81 81 ARG A N 1
ATOM 664 C CA . ARG A 1 81 ? 5.086 -5.288 -15.940 1.00 96.81 81 ARG A CA 1
ATOM 665 C C . ARG A 1 81 ? 4.453 -4.220 -15.045 1.00 96.81 81 ARG A C 1
ATOM 667 O O . ARG A 1 81 ? 3.496 -4.554 -14.346 1.00 96.81 81 ARG A O 1
ATOM 674 N N . SER A 1 82 ? 4.886 -2.963 -15.141 1.00 95.69 82 SER A N 1
ATOM 675 C CA . SER A 1 82 ? 4.293 -1.819 -14.432 1.00 95.69 82 SER A CA 1
ATOM 676 C C . SER A 1 82 ? 2.793 -1.703 -14.685 1.00 95.69 82 SER A C 1
ATOM 678 O O . SER A 1 82 ? 2.007 -1.675 -13.743 1.00 95.69 82 SER A O 1
ATOM 680 N N . ARG A 1 83 ? 2.337 -1.798 -15.945 1.00 95.94 83 ARG A N 1
ATOM 681 C CA . ARG A 1 83 ? 0.891 -1.783 -16.252 1.00 95.94 83 ARG A CA 1
ATOM 682 C C . ARG A 1 83 ? 0.109 -2.885 -15.531 1.00 95.94 83 ARG A C 1
ATOM 684 O O . ARG A 1 83 ? -1.027 -2.655 -15.122 1.00 95.94 83 ARG A O 1
ATOM 691 N N . LYS A 1 84 ? 0.684 -4.085 -15.377 1.00 97.19 84 LYS A N 1
ATOM 692 C CA . LYS A 1 84 ? 0.044 -5.184 -14.633 1.00 97.19 84 LYS A CA 1
ATOM 693 C C . LYS A 1 84 ? -0.011 -4.878 -13.134 1.00 97.19 84 LYS A C 1
ATOM 695 O O . LYS A 1 84 ? -1.054 -5.087 -12.523 1.00 97.19 84 LYS A O 1
ATOM 700 N N . LEU A 1 85 ? 1.079 -4.367 -12.562 1.00 97.00 85 LEU A N 1
ATOM 701 C CA . LEU A 1 85 ? 1.137 -3.971 -11.153 1.00 97.00 85 LEU A CA 1
ATOM 702 C C . LEU A 1 85 ? 0.130 -2.866 -10.841 1.00 97.00 85 LEU A C 1
ATOM 704 O O . LEU A 1 85 ? -0.643 -3.008 -9.901 1.00 97.00 85 LEU A O 1
ATOM 708 N N . GLN A 1 86 ? 0.069 -1.829 -11.675 1.00 96.25 86 GLN A N 1
ATOM 709 C CA . GLN A 1 86 ? -0.868 -0.717 -11.529 1.00 96.25 86 GLN A CA 1
ATOM 710 C C . GLN A 1 86 ? -2.321 -1.188 -11.569 1.00 96.25 86 GLN A C 1
ATOM 712 O O . GLN A 1 86 ? -3.098 -0.824 -10.692 1.00 96.25 86 GLN A O 1
ATOM 717 N N . ARG A 1 87 ? -2.686 -2.055 -12.526 1.00 97.38 87 ARG A N 1
ATOM 718 C CA . ARG A 1 87 ? -4.033 -2.653 -12.591 1.00 97.38 87 ARG A CA 1
ATOM 719 C C . ARG A 1 87 ? -4.372 -3.427 -11.319 1.00 97.38 87 ARG A C 1
ATOM 721 O O . ARG A 1 87 ? -5.431 -3.204 -10.740 1.00 97.38 87 ARG A O 1
ATOM 728 N N . ASN A 1 88 ? -3.465 -4.294 -10.870 1.00 97.81 88 ASN A N 1
ATOM 729 C CA . ASN A 1 88 ? -3.664 -5.092 -9.662 1.00 97.81 88 ASN A CA 1
ATOM 730 C C . ASN A 1 88 ? -3.775 -4.212 -8.409 1.00 97.81 88 ASN A C 1
ATOM 732 O O . ASN A 1 88 ? -4.645 -4.445 -7.575 1.00 97.81 88 ASN A O 1
ATOM 736 N N . ALA A 1 89 ? -2.922 -3.192 -8.291 1.00 97.69 89 ALA A N 1
ATOM 737 C CA . ALA A 1 89 ? -2.945 -2.247 -7.184 1.00 97.69 89 ALA A CA 1
ATOM 738 C C . ALA A 1 89 ? -4.254 -1.454 -7.170 1.00 97.69 89 ALA A C 1
ATOM 740 O O . ALA A 1 89 ? -4.893 -1.375 -6.129 1.00 97.69 89 ALA A O 1
ATOM 741 N N . THR A 1 90 ? -4.701 -0.923 -8.314 1.00 96.81 90 THR A N 1
ATOM 742 C CA . THR A 1 90 ? -5.981 -0.206 -8.424 1.00 96.81 90 THR A CA 1
ATOM 743 C C . THR A 1 90 ? -7.165 -1.092 -8.050 1.00 96.81 90 THR A C 1
ATOM 745 O O . THR A 1 90 ? -8.031 -0.653 -7.297 1.00 96.81 90 THR A O 1
ATOM 748 N N . GLU A 1 91 ? -7.202 -2.334 -8.530 1.00 97.56 91 GLU A N 1
ATOM 749 C CA . GLU A 1 91 ? -8.293 -3.259 -8.221 1.00 97.56 91 GLU A CA 1
ATOM 750 C C . GLU A 1 91 ? -8.330 -3.633 -6.734 1.00 97.56 91 GLU A C 1
ATOM 752 O O . GLU A 1 91 ? -9.376 -3.538 -6.093 1.00 97.56 91 GLU A O 1
ATOM 757 N N . LEU A 1 92 ? -7.179 -3.9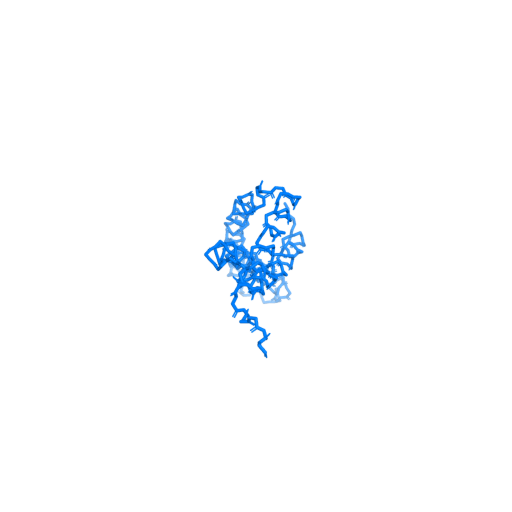84 -6.153 1.00 97.75 92 LEU A N 1
ATOM 758 C CA . LEU A 1 92 ? -7.080 -4.243 -4.719 1.00 97.75 92 LEU A CA 1
ATOM 759 C C . LEU A 1 92 ? -7.422 -2.992 -3.901 1.00 97.75 92 LEU A C 1
ATOM 761 O O . LEU A 1 92 ? -8.144 -3.084 -2.915 1.00 97.75 92 LEU A O 1
ATOM 765 N N . GLY A 1 93 ? -6.961 -1.821 -4.338 1.00 97.56 93 GLY A N 1
ATOM 766 C CA . GLY A 1 93 ? -7.249 -0.532 -3.722 1.00 97.56 93 GLY A CA 1
ATOM 767 C C . GLY A 1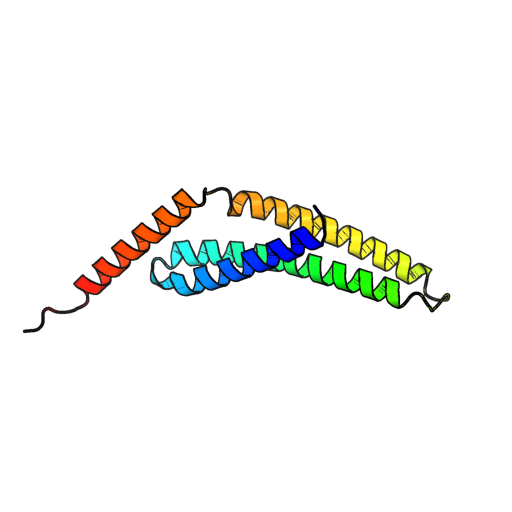 93 ? -8.741 -0.234 -3.651 1.00 97.56 93 GLY A C 1
ATOM 768 O O . GLY A 1 93 ? -9.235 0.114 -2.585 1.00 97.56 93 GLY A O 1
ATOM 769 N N . ARG A 1 94 ? -9.483 -0.439 -4.745 1.00 97.38 94 ARG A N 1
ATOM 770 C CA . ARG A 1 94 ? -10.946 -0.259 -4.758 1.00 97.38 94 ARG A CA 1
ATOM 771 C C . ARG A 1 94 ? -11.639 -1.102 -3.696 1.00 97.38 94 ARG A C 1
ATOM 773 O O . ARG A 1 94 ? -12.519 -0.602 -3.009 1.00 97.38 94 ARG A O 1
ATOM 780 N N . ARG A 1 95 ? -11.226 -2.363 -3.545 1.00 97.12 95 ARG A N 1
ATOM 781 C CA . ARG A 1 95 ? -11.785 -3.275 -2.537 1.00 97.12 95 ARG A CA 1
ATOM 782 C C . ARG A 1 95 ? -11.364 -2.877 -1.125 1.00 97.12 95 ARG A C 1
ATOM 784 O O . ARG A 1 95 ? -12.189 -2.866 -0.221 1.00 97.12 95 ARG A O 1
ATOM 791 N N . PHE A 1 96 ? -10.094 -2.523 -0.946 1.00 97.19 96 PHE A N 1
ATOM 792 C CA . PHE A 1 96 ? -9.527 -2.142 0.345 1.00 97.19 96 PHE A CA 1
ATOM 793 C C . PHE A 1 96 ? -10.160 -0.857 0.901 1.00 97.19 96 PHE A C 1
ATOM 795 O O . PHE A 1 96 ? -10.490 -0.794 2.082 1.00 97.19 96 PHE A O 1
ATOM 802 N N . TYR A 1 97 ? -10.384 0.143 0.046 1.00 96.38 97 TYR A N 1
ATOM 803 C CA . TYR A 1 97 ? -11.002 1.424 0.404 1.00 96.38 97 TYR A CA 1
ATOM 804 C C . TYR A 1 97 ? -12.522 1.459 0.174 1.00 96.38 97 TYR A C 1
ATOM 806 O O . TYR A 1 97 ? -13.109 2.539 0.153 1.00 96.38 97 TYR A O 1
ATOM 814 N N . ALA A 1 98 ? -13.173 0.304 -0.005 1.00 97.31 98 ALA A N 1
ATOM 815 C CA . ALA A 1 98 ? -14.621 0.242 -0.214 1.00 97.31 98 ALA A CA 1
ATOM 816 C C . ALA A 1 98 ? -15.412 0.710 1.020 1.00 97.31 98 ALA A C 1
ATOM 818 O O . ALA A 1 98 ? -16.505 1.257 0.888 1.00 97.31 98 ALA A O 1
ATOM 819 N N . GLU A 1 99 ? -14.866 0.509 2.224 1.00 97.19 99 GLU A N 1
ATOM 820 C CA . GLU A 1 99 ? -15.450 1.035 3.457 1.00 97.19 99 GLU A CA 1
ATOM 821 C C . GLU A 1 99 ? -15.162 2.544 3.581 1.00 97.19 99 GLU A C 1
ATOM 823 O O . GLU A 1 99 ? -13.994 2.946 3.603 1.00 97.19 99 GLU A O 1
ATOM 828 N N . PRO A 1 100 ? -16.189 3.403 3.733 1.00 96.75 100 PRO A N 1
ATOM 829 C CA . PRO A 1 100 ? -15.973 4.831 3.923 1.00 96.75 100 PRO A CA 1
ATOM 830 C C . PRO A 1 100 ? -15.189 5.139 5.213 1.00 96.75 100 PRO A C 1
ATOM 832 O O . PRO A 1 100 ? -15.434 4.501 6.244 1.00 96.75 100 PRO A O 1
ATOM 835 N N . PRO A 1 101 ? -14.346 6.192 5.243 1.00 95.25 101 PRO A N 1
ATOM 836 C CA . PRO A 1 101 ? -13.489 6.497 6.394 1.00 95.25 101 PRO A CA 1
ATOM 837 C C . PRO A 1 101 ? -14.231 6.634 7.733 1.00 95.25 101 PRO A C 1
ATOM 839 O O . PRO A 1 101 ? -13.758 6.156 8.763 1.00 95.25 101 PRO A O 1
ATOM 842 N N . LYS A 1 102 ? -15.428 7.241 7.733 1.00 97.12 102 LYS A N 1
ATOM 843 C CA . LYS A 1 102 ? -16.259 7.388 8.944 1.00 97.12 102 LYS A CA 1
ATOM 844 C C . LYS A 1 102 ? -16.726 6.036 9.497 1.00 97.12 102 LYS A C 1
ATOM 846 O O . LYS A 1 102 ? -16.769 5.859 10.714 1.00 97.12 102 LYS A O 1
ATOM 851 N N . ALA A 1 103 ? -17.065 5.089 8.619 1.00 97.88 103 ALA A N 1
ATOM 852 C CA . ALA A 1 103 ? -17.481 3.745 9.013 1.00 97.88 103 ALA A CA 1
ATOM 853 C C . ALA A 1 103 ? -16.296 2.956 9.586 1.00 97.88 103 ALA A C 1
ATOM 855 O O . ALA A 1 103 ? -16.406 2.416 10.689 1.00 97.88 103 ALA A O 1
ATOM 856 N N . PHE A 1 104 ? -15.138 3.021 8.919 1.00 96.44 104 PHE A N 1
ATOM 857 C CA . PHE A 1 104 ? -13.894 2.429 9.413 1.00 96.44 104 PHE A CA 1
ATOM 858 C C . PHE A 1 104 ? -13.527 2.969 10.805 1.00 96.44 104 PHE A C 1
ATOM 860 O O . PHE A 1 104 ? -13.334 2.198 11.747 1.00 96.44 104 PHE A O 1
ATOM 867 N N . ALA A 1 105 ? -13.528 4.294 10.991 1.00 96.44 105 ALA A N 1
ATOM 868 C CA . ALA A 1 105 ? -13.236 4.920 12.282 1.00 96.44 105 ALA A CA 1
ATOM 869 C C . ALA A 1 105 ? -14.223 4.485 13.382 1.00 96.44 105 ALA A C 1
ATOM 871 O O . ALA A 1 105 ? -13.812 4.152 14.499 1.00 96.44 105 ALA A O 1
ATOM 872 N N . LYS A 1 106 ? -15.525 4.417 13.066 1.00 97.81 106 LYS A N 1
ATOM 873 C CA . LYS A 1 106 ? -16.549 3.909 13.991 1.00 97.81 106 LYS A CA 1
ATOM 874 C C . LYS A 1 106 ? -16.256 2.463 14.394 1.00 97.81 106 LYS A C 1
ATOM 876 O O . LYS A 1 106 ? -16.305 2.159 15.587 1.00 97.81 106 LYS A O 1
ATOM 881 N N . ARG A 1 107 ? -15.893 1.597 13.446 1.00 96.81 107 ARG A N 1
ATOM 882 C CA . ARG A 1 107 ? -15.534 0.194 13.701 1.00 96.81 107 ARG A CA 1
ATOM 883 C C . ARG A 1 107 ? -14.324 0.064 14.629 1.00 96.81 107 ARG A C 1
ATOM 885 O O . ARG A 1 107 ? -14.399 -0.661 15.620 1.00 96.81 107 ARG A O 1
ATOM 892 N N . ILE A 1 108 ? -13.260 0.835 14.395 1.00 96.56 108 ILE A N 1
ATOM 893 C CA . ILE A 1 108 ? -12.095 0.879 15.296 1.00 96.56 108 ILE A CA 1
ATOM 894 C C . ILE A 1 108 ? -12.493 1.358 16.702 1.00 96.56 108 ILE A C 1
ATOM 896 O O . ILE A 1 108 ? -12.061 0.775 17.697 1.00 96.56 108 ILE A O 1
ATOM 900 N N . SER A 1 109 ? -13.368 2.366 16.811 1.00 97.12 109 SER A N 1
ATOM 901 C CA . SER A 1 109 ? -13.838 2.870 18.112 1.00 97.12 109 SER A CA 1
ATOM 902 C C . SER A 1 109 ? -14.561 1.802 18.945 1.00 97.12 109 SER A C 1
ATOM 904 O O . SER A 1 109 ? -14.408 1.766 20.168 1.00 97.12 109 SER A O 1
ATOM 906 N N . ILE A 1 110 ? -15.307 0.906 18.290 1.00 97.31 110 ILE A N 1
ATOM 907 C CA . ILE A 1 110 ? -15.988 -0.219 18.939 1.00 97.31 110 ILE A CA 1
ATOM 908 C C . ILE A 1 110 ? -14.946 -1.197 19.493 1.00 97.31 110 ILE A C 1
ATOM 910 O O . ILE A 1 110 ? -14.994 -1.518 20.679 1.00 97.31 110 ILE A O 1
ATOM 914 N N . PHE A 1 111 ? -13.930 -1.565 18.703 1.00 96.25 111 PHE A N 1
ATOM 915 C CA . PHE A 1 111 ? -12.853 -2.444 19.179 1.00 96.25 111 PHE A CA 1
ATOM 916 C C . PHE A 1 111 ? -12.103 -1.862 20.384 1.00 96.25 111 PHE A C 1
ATOM 918 O O . PHE A 1 111 ? -11.765 -2.591 21.316 1.00 96.25 111 PHE A O 1
ATOM 925 N N . ILE A 1 112 ? -11.889 -0.543 20.415 1.00 95.81 112 ILE A N 1
ATOM 926 C CA . ILE A 1 112 ? -11.286 0.133 21.572 1.00 95.81 112 ILE A CA 1
ATOM 927 C C . ILE A 1 112 ? -12.171 -0.010 22.820 1.00 95.81 112 ILE A C 1
ATOM 929 O O . ILE A 1 112 ? -11.657 -0.313 23.901 1.00 95.81 112 ILE A O 1
ATOM 933 N N . LYS A 1 113 ? -13.488 0.206 22.700 1.00 95.38 113 LYS A N 1
ATOM 934 C CA . LYS A 1 113 ? -14.436 0.066 23.822 1.00 95.38 113 LYS A CA 1
ATOM 935 C C . LYS A 1 113 ? -14.454 -1.368 24.357 1.00 95.38 113 LYS A C 1
ATOM 937 O O . LYS A 1 113 ? -14.327 -1.565 25.569 1.00 95.38 113 LYS A O 1
ATOM 942 N N . ASP A 1 114 ? -14.513 -2.353 23.465 1.00 94.44 114 ASP A N 1
ATOM 943 C CA . ASP A 1 114 ? -14.522 -3.774 23.823 1.00 94.44 114 ASP A CA 1
ATOM 944 C C . ASP A 1 114 ? -13.227 -4.188 24.523 1.00 94.44 114 ASP A C 1
ATOM 946 O O . ASP A 1 114 ? -13.250 -4.854 25.563 1.00 94.44 114 ASP A O 1
ATOM 950 N N . TRP A 1 115 ? -12.083 -3.748 23.997 1.00 93.75 115 TRP A N 1
ATOM 951 C CA . TRP A 1 115 ? -10.778 -4.008 24.593 1.00 93.75 115 TRP A CA 1
ATOM 952 C C . TRP A 1 115 ? -10.655 -3.400 25.999 1.00 93.75 115 TRP A C 1
ATOM 954 O O . TRP A 1 115 ? -10.212 -4.079 26.931 1.00 93.75 115 TRP A O 1
ATOM 964 N N . LYS A 1 116 ? -11.120 -2.155 26.197 1.00 91.31 116 LYS A N 1
ATOM 965 C CA . LYS A 1 116 ? -11.150 -1.500 27.520 1.00 91.31 116 LYS A CA 1
ATOM 966 C C . LYS A 1 116 ? -12.035 -2.260 28.516 1.00 91.31 116 LYS A C 1
ATOM 968 O O . LYS A 1 116 ? -11.617 -2.472 29.656 1.00 91.31 116 LYS A O 1
ATOM 973 N N . SER A 1 117 ? -13.216 -2.711 28.087 1.00 91.00 117 SER A N 1
ATOM 974 C CA . SER A 1 117 ? -14.133 -3.510 28.915 1.00 91.00 117 SER A CA 1
ATOM 975 C C . SER A 1 117 ? -13.498 -4.837 29.347 1.00 91.00 117 SER A C 1
ATOM 977 O O . SER A 1 117 ? -13.470 -5.161 30.538 1.00 91.00 117 SER A O 1
ATOM 979 N N . LYS A 1 118 ? -12.874 -5.563 28.407 1.00 85.81 118 LYS A N 1
ATOM 980 C CA . LYS A 1 118 ? -12.133 -6.805 28.695 1.00 85.81 118 LYS A CA 1
ATOM 981 C C . LYS A 1 118 ? -10.979 -6.573 29.673 1.00 85.81 118 LYS A C 1
ATOM 983 O O . LYS A 1 118 ? -10.788 -7.373 30.585 1.00 85.81 118 LYS A O 1
ATOM 988 N N . LYS A 1 119 ? -10.231 -5.472 29.539 1.00 80.94 119 LYS A N 1
ATOM 989 C CA . LYS A 1 119 ? -9.133 -5.130 30.462 1.00 80.94 119 LYS A CA 1
ATOM 990 C C . LYS A 1 119 ? -9.636 -4.821 31.877 1.00 80.94 119 LYS A C 1
ATOM 992 O O . LYS A 1 119 ? -8.995 -5.236 32.839 1.00 80.94 119 LYS A O 1
ATOM 997 N N . LYS A 1 120 ? -10.785 -4.144 32.015 1.00 75.06 120 LYS A N 1
ATOM 998 C CA . LYS A 1 120 ? -11.416 -3.871 33.319 1.00 75.06 120 LYS A CA 1
ATOM 999 C C . LYS A 1 120 ? -11.840 -5.164 34.022 1.00 75.06 120 LYS A C 1
ATOM 1001 O O . LYS A 1 120 ? -11.564 -5.304 35.203 1.00 75.06 120 LYS A O 1
ATOM 1006 N N . LYS A 1 121 ? -12.417 -6.127 33.291 1.00 71.06 121 LYS A N 1
ATOM 1007 C CA . LYS A 1 121 ? -12.800 -7.447 33.834 1.00 71.06 121 LYS A CA 1
ATOM 1008 C C . LYS A 1 121 ? -11.606 -8.309 34.272 1.00 71.06 121 LYS A C 1
ATOM 1010 O O . LYS A 1 121 ? -11.761 -9.148 35.145 1.00 71.06 121 LYS A O 1
ATOM 1015 N N . ARG A 1 122 ? -10.426 -8.118 33.668 1.00 71.19 122 ARG A N 1
ATOM 1016 C CA . ARG A 1 122 ? -9.197 -8.875 33.989 1.00 71.19 122 ARG A CA 1
ATOM 1017 C C . ARG A 1 122 ? -8.394 -8.296 35.160 1.00 71.19 122 ARG A C 1
ATOM 1019 O O . ARG A 1 122 ? -7.481 -8.961 35.632 1.00 71.19 122 ARG A O 1
ATOM 1026 N N . ARG A 1 123 ? -8.689 -7.073 35.617 1.00 59.31 123 ARG A N 1
ATOM 1027 C CA . ARG A 1 123 ? -8.101 -6.522 36.847 1.00 59.31 123 ARG A CA 1
ATOM 1028 C C . ARG A 1 123 ? -8.939 -7.007 38.038 1.00 59.31 123 ARG A C 1
ATOM 1030 O O . ARG A 1 123 ? -10.113 -6.645 38.080 1.00 59.31 123 ARG A O 1
ATOM 1037 N N . PRO A 1 124 ? -8.389 -7.795 38.983 1.00 56.62 124 PRO A N 1
ATOM 1038 C CA . PRO A 1 124 ? -9.129 -8.143 40.190 1.00 56.62 124 PRO A CA 1
ATOM 1039 C C . PRO A 1 124 ? -9.446 -6.859 40.966 1.00 56.62 124 PRO A C 1
ATOM 1041 O O . PRO A 1 124 ? -8.664 -5.902 40.939 1.00 56.62 124 PRO A O 1
ATOM 1044 N N . ALA A 1 125 ? -10.605 -6.824 41.628 1.00 59.53 125 ALA A N 1
ATOM 1045 C CA . ALA A 1 125 ? -10.898 -5.776 42.596 1.00 59.53 125 ALA A CA 1
ATOM 1046 C C . ALA A 1 125 ? -9.775 -5.785 43.641 1.00 59.53 125 ALA A C 1
ATOM 1048 O O . ALA A 1 125 ? -9.473 -6.840 44.201 1.00 59.53 125 ALA A O 1
ATOM 1049 N N . LYS A 1 126 ? -9.117 -4.637 43.849 1.00 59.28 126 LYS A N 1
ATOM 1050 C CA . LYS A 1 126 ? -8.201 -4.470 44.980 1.00 59.28 126 LYS A CA 1
ATOM 1051 C C . LYS A 1 126 ? -9.016 -4.753 46.248 1.00 59.28 126 LYS A C 1
ATOM 1053 O O . LYS A 1 126 ? -9.968 -4.018 46.501 1.00 59.28 126 LYS A O 1
ATOM 1058 N N . LYS A 1 127 ? -8.696 -5.849 46.940 1.00 46.75 127 LYS A N 1
ATOM 1059 C CA . LYS A 1 127 ? -9.042 -6.031 48.352 1.00 46.75 127 LYS A CA 1
ATOM 1060 C C . LYS A 1 127 ? -8.095 -5.186 49.188 1.00 46.75 127 LYS A C 1
ATOM 1062 O O . LYS A 1 127 ? -6.927 -5.050 48.751 1.00 46.75 127 LYS A O 1
#